Protein AF-A0A3D4XCJ6-F1 (afdb_monomer_lite)

Sequence (97 aa):
PGSTFKIVTALEYIRENRDSYNQFRFQCGGSFTHGEEKINCYHGTAHGSEDFTKAFAKSCNSAFASIGLSLDRDKFGDTLNDLLFNRELKVDFAYNQ

Radius of gyration: 15.26 Å; chains: 1; bounding box: 39×24×42 Å

Structure (mmCIF, N/CA/C/O backbone):
data_AF-A0A3D4XCJ6-F1
#
_entry.id   AF-A0A3D4XCJ6-F1
#
loop_
_atom_site.group_PDB
_atom_site.id
_atom_site.type_symbol
_atom_site.label_atom_id
_atom_site.label_alt_id
_atom_site.label_comp_id
_atom_site.label_asym_id
_atom_site.label_entity_id
_atom_site.label_seq_id
_atom_site.pdbx_PDB_ins_code
_atom_site.Cartn_x
_atom_site.Cartn_y
_atom_site.Cartn_z
_atom_site.occupancy
_atom_site.B_iso_or_equiv
_atom_site.auth_seq_id
_atom_site.auth_comp_id
_atom_site.auth_asym_id
_atom_site.auth_atom_id
_atom_site.pdbx_PDB_model_num
ATOM 1 N N . PRO A 1 1 ? 12.515 0.280 -1.752 1.00 86.50 1 PRO A N 1
ATOM 2 C CA . PRO A 1 1 ? 11.943 1.645 -1.911 1.00 86.50 1 PRO A CA 1
ATOM 3 C C . PRO A 1 1 ? 11.418 2.290 -0.610 1.00 86.50 1 PRO A C 1
ATOM 5 O O . PRO A 1 1 ? 11.373 3.511 -0.531 1.00 86.50 1 PRO A O 1
ATOM 8 N N . GLY A 1 2 ? 11.034 1.515 0.416 1.00 93.31 2 GLY A N 1
ATOM 9 C CA . GLY A 1 2 ? 10.445 2.076 1.640 1.00 93.31 2 GLY A CA 1
ATOM 10 C C . GLY A 1 2 ? 9.031 2.612 1.392 1.00 93.31 2 GLY A C 1
ATOM 11 O O . GLY A 1 2 ? 8.317 2.089 0.539 1.00 93.31 2 GLY A O 1
ATOM 12 N N . SER A 1 3 ? 8.627 3.668 2.106 1.00 95.62 3 SER A N 1
ATOM 13 C CA . SER A 1 3 ? 7.264 4.227 2.036 1.00 95.62 3 SER A CA 1
ATOM 14 C C . SER A 1 3 ? 6.823 4.684 0.644 1.00 95.62 3 SER A C 1
ATOM 16 O O . SER A 1 3 ? 5.626 4.745 0.394 1.00 95.62 3 SER A O 1
ATOM 18 N N . THR A 1 4 ? 7.743 4.960 -0.284 1.00 97.88 4 THR A N 1
ATOM 19 C CA . THR A 1 4 ? 7.373 5.282 -1.674 1.00 97.88 4 THR A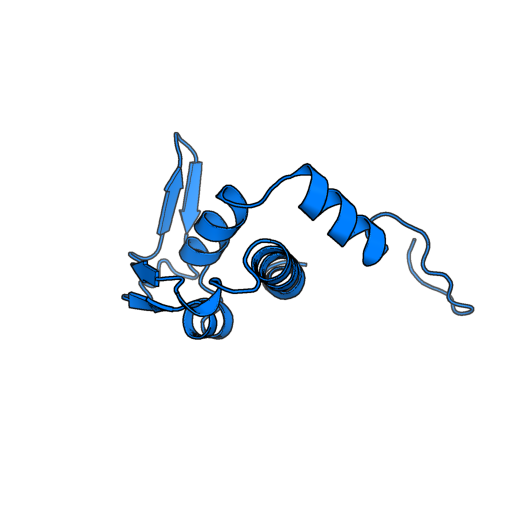 CA 1
ATOM 20 C C . THR A 1 4 ? 6.664 4.117 -2.366 1.00 97.88 4 THR A C 1
ATOM 22 O O . THR A 1 4 ? 5.793 4.338 -3.201 1.00 97.88 4 THR A O 1
ATOM 25 N N . PHE A 1 5 ? 6.940 2.874 -1.960 1.00 98.12 5 PHE A N 1
ATOM 26 C CA . PHE A 1 5 ? 6.260 1.691 -2.490 1.00 98.12 5 PHE A CA 1
ATOM 27 C C . PHE A 1 5 ? 4.775 1.622 -2.105 1.00 98.12 5 PHE A C 1
ATOM 29 O O . PHE A 1 5 ? 4.004 0.930 -2.762 1.00 98.12 5 PHE A O 1
ATOM 36 N N . LYS A 1 6 ? 4.335 2.400 -1.103 1.00 98.38 6 LYS A N 1
ATOM 37 C CA . LYS A 1 6 ? 2.914 2.514 -0.746 1.00 98.38 6 LYS A CA 1
ATOM 38 C C . LYS A 1 6 ? 2.062 3.052 -1.892 1.00 98.38 6 LYS A C 1
ATOM 40 O O . LYS A 1 6 ? 0.866 2.804 -1.884 1.00 98.38 6 LYS A O 1
ATOM 45 N N . ILE A 1 7 ? 2.650 3.734 -2.880 1.00 98.56 7 ILE A N 1
ATOM 46 C CA . ILE A 1 7 ? 1.955 4.109 -4.123 1.00 98.56 7 ILE A CA 1
ATOM 47 C C . ILE A 1 7 ? 1.456 2.855 -4.851 1.00 98.56 7 ILE A C 1
ATOM 49 O O . ILE A 1 7 ? 0.308 2.810 -5.278 1.00 98.56 7 ILE A O 1
ATOM 53 N N . VAL A 1 8 ? 2.298 1.823 -4.942 1.00 98.62 8 VAL A N 1
ATOM 54 C CA . VAL A 1 8 ? 1.975 0.563 -5.622 1.00 98.62 8 VAL A CA 1
ATOM 55 C C . VAL A 1 8 ? 0.937 -0.226 -4.824 1.00 98.62 8 VAL A C 1
ATOM 57 O O . VAL A 1 8 ? -0.060 -0.668 -5.383 1.00 98.62 8 VAL A O 1
ATOM 60 N N . THR A 1 9 ? 1.108 -0.322 -3.502 1.00 98.56 9 THR A N 1
ATOM 61 C CA . THR A 1 9 ? 0.113 -0.944 -2.609 1.00 98.56 9 THR A CA 1
ATOM 62 C C . THR A 1 9 ? -1.239 -0.224 -2.657 1.00 98.56 9 THR A C 1
ATOM 64 O O . THR A 1 9 ? -2.279 -0.871 -2.695 1.00 98.56 9 THR A O 1
ATOM 67 N N . ALA A 1 10 ? -1.241 1.113 -2.675 1.00 98.62 10 ALA A N 1
ATOM 68 C CA . ALA A 1 10 ? -2.456 1.918 -2.781 1.00 98.62 10 ALA A CA 1
ATOM 69 C C . ALA A 1 10 ? -3.155 1.717 -4.132 1.00 98.62 10 ALA A C 1
ATOM 71 O O . ALA A 1 10 ? -4.375 1.573 -4.164 1.00 98.62 10 ALA A O 1
ATOM 72 N N . LEU A 1 11 ? -2.391 1.685 -5.230 1.00 98.75 11 LEU A N 1
ATOM 73 C CA . LEU A 1 11 ? -2.917 1.403 -6.563 1.00 98.75 11 LEU A CA 1
ATOM 74 C C . LEU A 1 11 ? -3.615 0.042 -6.599 1.00 98.75 11 LEU A C 1
ATOM 76 O O . LEU A 1 11 ? -4.743 -0.032 -7.083 1.00 98.75 11 LEU A O 1
ATOM 80 N N . GLU A 1 12 ? -2.979 -1.006 -6.071 1.00 98.81 12 GLU A N 1
ATOM 81 C CA . GLU A 1 12 ? -3.589 -2.337 -6.068 1.00 98.81 12 GLU A CA 1
ATOM 82 C C . GLU A 1 12 ? -4.842 -2.395 -5.202 1.00 98.81 12 GLU A C 1
ATOM 84 O O . GLU A 1 12 ? -5.884 -2.871 -5.646 1.00 98.81 12 GLU A O 1
ATOM 89 N N . TYR A 1 13 ? -4.793 -1.809 -4.006 1.00 98.75 13 TYR A N 1
ATOM 90 C CA . TYR A 1 13 ? -5.960 -1.764 -3.134 1.00 98.75 13 TYR A CA 1
ATOM 91 C C . TYR A 1 13 ? -7.173 -1.113 -3.814 1.00 98.75 13 TYR A C 1
ATOM 93 O O . TYR A 1 13 ? -8.290 -1.619 -3.705 1.00 98.75 13 TYR A O 1
ATOM 101 N N . ILE A 1 14 ? -6.954 -0.026 -4.565 1.00 98.75 14 ILE A N 1
ATOM 102 C CA . ILE A 1 14 ? -7.998 0.626 -5.369 1.00 98.75 14 ILE A CA 1
ATOM 103 C C . ILE A 1 14 ? -8.470 -0.285 -6.510 1.00 98.75 14 ILE A C 1
ATOM 105 O O . ILE A 1 14 ? -9.668 -0.340 -6.779 1.00 98.75 14 ILE A O 1
ATOM 109 N N . ARG A 1 15 ? -7.565 -1.001 -7.194 1.00 98.50 15 ARG A N 1
ATOM 110 C CA . ARG A 1 15 ? -7.919 -1.922 -8.291 1.00 98.50 15 ARG A CA 1
ATOM 111 C C . ARG A 1 15 ? -8.830 -3.053 -7.817 1.00 98.50 15 ARG A C 1
ATOM 113 O O . ARG A 1 15 ? -9.776 -3.374 -8.539 1.00 98.50 15 ARG A O 1
ATOM 120 N N . GLU A 1 16 ? -8.572 -3.611 -6.637 1.00 98.56 16 GLU A N 1
ATOM 121 C CA . GLU A 1 16 ? -9.383 -4.675 -6.037 1.00 98.56 16 GLU A CA 1
ATOM 122 C C . GLU A 1 16 ? -10.697 -4.162 -5.426 1.00 98.56 16 GLU A C 1
ATOM 124 O O . GLU A 1 16 ? -11.701 -4.869 -5.448 1.00 98.56 16 GLU A O 1
ATOM 129 N N . ASN A 1 17 ? -10.718 -2.920 -4.926 1.00 98.31 17 ASN A N 1
ATOM 130 C CA . ASN A 1 17 ? -11.838 -2.342 -4.173 1.00 98.31 17 ASN A CA 1
ATOM 131 C C . ASN A 1 17 ? -12.406 -1.080 -4.848 1.00 98.31 17 ASN A C 1
ATOM 133 O O . ASN A 1 17 ? -12.667 -0.077 -4.182 1.00 98.31 17 ASN A O 1
ATOM 137 N N . ARG A 1 18 ? -12.577 -1.098 -6.177 1.00 97.25 18 ARG A N 1
ATOM 138 C CA . ARG A 1 18 ? -12.881 0.104 -6.990 1.00 97.25 18 ARG A CA 1
ATOM 139 C C . ARG A 1 18 ? -14.032 0.956 -6.457 1.00 97.25 18 ARG A C 1
ATOM 141 O O . ARG A 1 18 ? -13.917 2.178 -6.441 1.00 97.25 18 ARG A O 1
ATOM 148 N N . ASP A 1 19 ? -15.093 0.314 -5.980 1.00 97.75 19 ASP A N 1
ATOM 149 C CA . ASP A 1 19 ? -16.312 0.992 -5.529 1.00 97.75 19 ASP A CA 1
ATOM 150 C C . ASP A 1 19 ? -16.340 1.269 -4.013 1.00 97.75 19 ASP A C 1
ATOM 152 O O . ASP A 1 19 ? -17.256 1.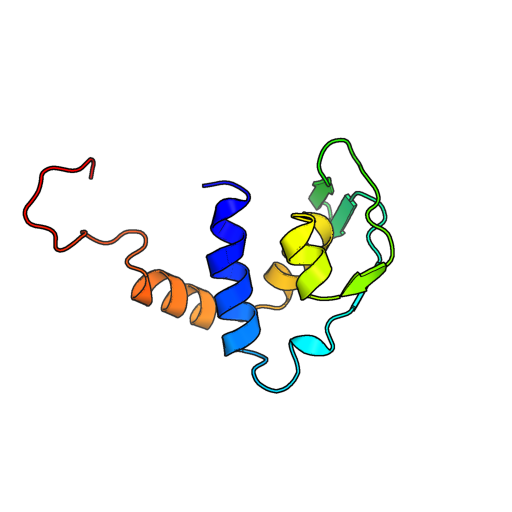927 -3.518 1.00 97.75 19 ASP A O 1
ATOM 156 N N . SER A 1 20 ? -15.356 0.770 -3.256 1.00 98.00 20 SER A N 1
ATOM 157 C CA . SER A 1 20 ? -15.396 0.753 -1.785 1.00 98.00 20 SER A CA 1
ATOM 158 C C . SER A 1 20 ? -14.095 1.153 -1.085 1.00 98.00 20 SER A C 1
ATOM 160 O O . SER A 1 20 ? -14.106 1.319 0.133 1.00 98.00 20 SER A O 1
ATOM 162 N N . TYR A 1 21 ? -12.983 1.378 -1.793 1.00 98.19 21 TYR A N 1
ATOM 163 C CA . TYR A 1 21 ? -11.695 1.724 -1.169 1.00 98.19 21 TYR A CA 1
ATOM 164 C C . TYR A 1 21 ? -11.783 2.976 -0.274 1.00 98.19 21 TYR A C 1
ATOM 166 O O . TYR A 1 21 ? -11.106 3.081 0.749 1.00 98.19 21 TYR A O 1
ATOM 174 N N . ASN A 1 22 ? -12.654 3.927 -0.626 1.00 96.94 22 ASN A N 1
ATOM 175 C CA . ASN A 1 22 ? -12.913 5.152 0.136 1.00 96.94 22 ASN A CA 1
ATOM 176 C C . ASN A 1 22 ? -13.669 4.907 1.459 1.00 96.94 22 ASN A C 1
ATOM 178 O O . ASN A 1 22 ? -13.711 5.786 2.328 1.00 96.94 22 ASN A O 1
ATOM 182 N N . GLN A 1 23 ? -14.249 3.720 1.640 1.00 98.25 23 GLN A N 1
ATOM 183 C CA . GLN A 1 23 ? -14.902 3.284 2.871 1.00 98.25 23 GLN A CA 1
ATOM 184 C C . GLN A 1 23 ? -13.903 2.715 3.884 1.00 98.25 23 GLN A C 1
ATOM 186 O O . GLN A 1 23 ? -14.271 2.527 5.041 1.00 98.25 23 GLN A O 1
ATOM 191 N N . PHE A 1 24 ? -12.639 2.497 3.499 1.00 98.56 24 PHE A N 1
ATOM 192 C CA . PHE A 1 24 ? -11.592 2.045 4.413 1.00 98.56 24 PHE A CA 1
ATOM 193 C C . PHE A 1 24 ? -11.495 2.957 5.639 1.00 98.56 24 PHE A C 1
ATOM 195 O O . PHE A 1 24 ? -11.409 4.186 5.523 1.00 98.56 24 PHE A O 1
ATOM 202 N N . ARG A 1 25 ? -11.489 2.346 6.822 1.00 98.38 25 ARG A N 1
ATOM 203 C CA . ARG A 1 25 ? -11.279 3.009 8.109 1.00 98.38 25 ARG A CA 1
ATOM 204 C C . ARG A 1 25 ? -10.319 2.171 8.934 1.00 98.38 25 ARG A C 1
ATOM 206 O O . ARG A 1 25 ? -10.450 0.952 8.989 1.00 98.38 25 ARG A O 1
ATOM 213 N N . PHE A 1 26 ? -9.379 2.832 9.597 1.00 98.31 26 PHE A N 1
ATOM 214 C CA . PHE A 1 26 ? -8.373 2.177 10.420 1.00 98.31 26 PHE A CA 1
ATOM 215 C C . PHE A 1 26 ? -8.073 2.995 11.674 1.00 98.31 26 PHE A C 1
ATOM 217 O O . PHE A 1 26 ? -7.960 4.218 11.617 1.00 98.31 26 PHE A O 1
ATOM 224 N N . GLN A 1 27 ? -7.914 2.315 12.809 1.00 98.25 27 GLN A N 1
ATOM 225 C CA . GLN A 1 27 ? -7.518 2.935 14.070 1.00 98.25 27 GLN A CA 1
ATOM 226 C C . GLN A 1 27 ? -6.050 2.609 14.362 1.00 98.25 27 GLN A C 1
ATOM 228 O O . GLN A 1 27 ? -5.709 1.511 14.797 1.00 98.25 27 GLN A O 1
ATOM 233 N N . CYS A 1 28 ? -5.162 3.577 14.142 1.00 97.81 28 CYS A N 1
ATOM 234 C CA . CYS A 1 28 ? -3.730 3.405 14.345 1.00 97.81 28 CYS A CA 1
ATOM 235 C C . CYS A 1 28 ? -3.309 3.697 15.795 1.00 97.81 28 CYS A C 1
ATOM 237 O O . CYS A 1 28 ? -3.200 4.858 16.196 1.00 97.81 28 CYS A O 1
ATOM 239 N N . GLY A 1 29 ? -2.952 2.644 16.538 1.00 97.06 29 GLY A N 1
ATOM 240 C CA . GLY A 1 29 ? -2.325 2.719 17.868 1.00 97.06 29 GLY A CA 1
ATOM 241 C C . GLY A 1 29 ? -0.793 2.868 17.869 1.00 97.06 29 GLY A C 1
ATOM 242 O O . GLY A 1 29 ? -0.171 2.720 18.912 1.00 97.06 29 GLY A O 1
ATOM 243 N N . GLY A 1 30 ? -0.170 3.108 16.709 1.00 97.00 30 GLY A N 1
ATOM 244 C CA . GLY A 1 30 ? 1.285 3.297 16.559 1.00 97.00 30 GLY A CA 1
ATOM 245 C C . GLY A 1 30 ? 2.074 2.036 16.199 1.00 97.00 30 GLY A C 1
ATOM 246 O O . GLY A 1 30 ? 3.255 2.109 15.861 1.00 97.00 30 GLY A O 1
ATOM 247 N N . SER A 1 31 ? 1.413 0.881 16.191 1.00 96.94 31 SER A N 1
ATOM 248 C CA . SER A 1 31 ? 1.929 -0.366 15.624 1.00 96.94 31 SER A CA 1
ATOM 249 C C . SER A 1 31 ? 0.783 -1.226 15.091 1.00 96.94 31 SER A C 1
ATOM 251 O O . SER A 1 31 ? -0.385 -0.870 15.257 1.00 96.94 31 SER A O 1
ATOM 253 N N . PHE A 1 32 ? 1.112 -2.286 14.369 1.00 97.12 32 PHE A N 1
ATOM 254 C CA . PHE A 1 32 ? 0.191 -3.297 13.870 1.00 97.12 32 PHE A CA 1
ATOM 255 C C . PHE A 1 32 ? 0.824 -4.663 14.101 1.00 97.12 32 PHE A C 1
ATOM 257 O O . PHE A 1 32 ? 1.998 -4.850 13.784 1.00 97.12 32 PHE A O 1
ATOM 264 N N . THR A 1 33 ? 0.055 -5.591 14.661 1.00 96.69 33 THR A N 1
ATOM 265 C CA . THR A 1 33 ? 0.514 -6.944 14.979 1.00 96.69 33 THR A CA 1
ATOM 266 C C . THR A 1 33 ? -0.379 -7.949 14.269 1.00 96.69 33 THR A C 1
ATOM 268 O O . THR A 1 33 ? -1.603 -7.833 14.336 1.00 96.69 33 THR A O 1
ATOM 271 N N . HIS A 1 34 ? 0.227 -8.936 13.615 1.00 95.25 34 HIS A N 1
ATOM 272 C CA . HIS A 1 34 ? -0.473 -10.054 12.993 1.00 95.25 34 HIS A CA 1
ATOM 273 C C . HIS A 1 34 ? 0.299 -11.348 13.269 1.00 95.25 34 HIS A C 1
ATOM 275 O O . HIS A 1 34 ? 1.426 -11.511 12.808 1.00 95.25 34 HIS A O 1
ATOM 281 N N . GLY A 1 35 ? -0.292 -12.256 14.050 1.00 94.19 35 GLY A N 1
ATOM 282 C CA . GLY A 1 35 ? 0.437 -13.405 14.588 1.00 94.19 35 GLY A CA 1
ATOM 283 C C . GLY A 1 35 ? 1.572 -12.954 15.514 1.00 94.19 35 GLY A C 1
ATOM 284 O O . GLY A 1 35 ? 1.348 -12.155 16.424 1.00 94.19 35 GLY A O 1
ATOM 285 N N . GLU A 1 36 ? 2.780 -13.453 15.265 1.00 95.00 36 GLU A N 1
ATOM 286 C CA . GLU A 1 36 ? 3.997 -13.105 16.016 1.00 95.00 36 GLU A CA 1
ATOM 287 C C . GLU A 1 36 ? 4.708 -11.856 15.461 1.00 95.00 36 GLU A C 1
ATOM 289 O O . GLU A 1 36 ? 5.584 -11.288 16.113 1.00 95.00 36 GLU A O 1
ATOM 294 N N . GLU A 1 37 ? 4.305 -11.393 14.277 1.00 95.12 37 GLU A N 1
ATOM 295 C CA . GLU A 1 37 ? 4.937 -10.278 13.578 1.00 95.12 37 GLU A CA 1
ATOM 296 C C . GLU A 1 37 ? 4.351 -8.933 14.019 1.00 95.12 37 GLU A C 1
ATOM 298 O O . GLU A 1 37 ? 3.132 -8.763 14.135 1.00 95.12 37 GLU A O 1
ATOM 303 N N . LYS A 1 38 ? 5.225 -7.938 14.213 1.00 95.25 38 LYS A N 1
ATOM 304 C CA . LYS A 1 38 ? 4.846 -6.573 14.602 1.00 95.25 38 LYS A CA 1
ATOM 305 C C . LYS A 1 38 ? 5.542 -5.527 13.740 1.00 95.25 38 LYS A C 1
ATOM 307 O O . LYS A 1 38 ? 6.766 -5.463 13.677 1.00 95.25 38 LYS A O 1
ATOM 312 N N . ILE A 1 39 ? 4.753 -4.617 13.175 1.00 94.31 39 ILE A N 1
ATOM 313 C CA . ILE A 1 39 ? 5.224 -3.453 12.420 1.00 94.31 39 ILE A CA 1
ATOM 314 C C . ILE A 1 39 ? 4.925 -2.184 13.213 1.00 94.31 39 ILE A C 1
ATOM 316 O O . ILE A 1 39 ? 3.799 -1.959 13.650 1.00 94.31 39 ILE A O 1
ATOM 320 N N . ASN A 1 40 ? 5.925 -1.319 13.371 1.00 96.44 40 ASN A N 1
ATOM 321 C CA . ASN A 1 40 ? 5.767 -0.031 14.045 1.00 96.44 40 ASN A CA 1
ATOM 322 C C . ASN A 1 40 ? 5.565 1.102 13.029 1.00 96.44 40 ASN A C 1
ATOM 324 O O . ASN A 1 40 ? 6.200 1.140 11.969 1.00 96.44 40 ASN A O 1
ATOM 328 N N . CYS A 1 41 ? 4.718 2.073 13.372 1.00 95.56 41 CYS A N 1
ATOM 329 C CA . CYS A 1 41 ? 4.763 3.389 12.741 1.00 95.56 41 CYS A CA 1
ATOM 330 C C . CYS A 1 41 ? 6.067 4.102 13.117 1.00 95.56 41 CYS A C 1
ATOM 332 O O . CYS A 1 41 ? 6.717 3.764 14.109 1.00 95.56 41 CYS A O 1
ATOM 334 N N . TYR A 1 42 ? 6.469 5.087 12.314 1.00 90.81 42 TYR A N 1
ATOM 335 C CA . TYR A 1 42 ? 7.694 5.844 12.566 1.00 90.81 42 TYR A CA 1
ATOM 336 C C . TYR A 1 42 ? 7.665 6.473 13.974 1.00 90.81 42 TYR A C 1
ATOM 338 O O . TYR A 1 42 ? 6.682 7.114 14.356 1.00 90.81 42 TYR A O 1
ATOM 346 N N . HIS A 1 43 ? 8.711 6.214 14.770 1.00 89.44 43 HIS A N 1
ATOM 347 C CA . HIS A 1 43 ? 8.806 6.556 16.205 1.00 89.44 43 HIS A CA 1
ATOM 348 C C . HIS A 1 43 ? 7.658 6.044 17.094 1.00 89.44 43 HIS A C 1
ATOM 350 O O . HIS A 1 43 ? 7.395 6.607 18.149 1.00 89.44 43 HIS A O 1
ATOM 356 N N . GLY A 1 44 ? 6.937 4.996 16.682 1.00 85.38 44 GLY A N 1
ATOM 357 C CA . GLY A 1 44 ? 5.777 4.494 17.429 1.00 85.38 44 GLY A CA 1
ATOM 358 C C . GLY A 1 44 ? 4.598 5.474 17.466 1.00 85.38 44 GLY A C 1
ATOM 359 O O . GLY A 1 44 ? 3.718 5.348 18.313 1.00 85.38 44 GLY A O 1
ATOM 360 N N . THR A 1 45 ? 4.570 6.454 16.557 1.00 93.00 45 THR A N 1
ATOM 361 C CA . THR A 1 45 ? 3.540 7.498 16.531 1.00 93.00 45 THR A CA 1
ATOM 362 C C . THR A 1 45 ? 2.160 6.900 16.267 1.00 93.00 45 THR A C 1
ATOM 364 O O . THR A 1 45 ? 1.937 6.248 15.245 1.00 93.00 45 THR A O 1
ATOM 367 N N . ALA A 1 46 ? 1.208 7.162 17.162 1.00 95.75 46 ALA A N 1
ATOM 368 C CA . ALA A 1 46 ? -0.193 6.820 16.955 1.00 95.75 46 ALA A CA 1
ATOM 369 C C . ALA A 1 46 ? -0.882 7.884 16.086 1.00 95.75 46 ALA A C 1
ATOM 371 O O . ALA A 1 46 ? -1.070 9.022 16.511 1.00 95.75 46 ALA A O 1
ATOM 372 N N . HIS A 1 47 ? -1.282 7.517 14.866 1.00 96.25 47 HIS A N 1
ATOM 373 C CA . HIS A 1 47 ? -1.990 8.427 13.956 1.00 96.25 47 HIS A CA 1
ATOM 374 C C . HIS A 1 47 ? -3.495 8.571 14.261 1.00 96.25 47 HIS A C 1
ATOM 376 O O . HIS A 1 47 ? -4.157 9.462 13.717 1.00 96.25 47 HIS A O 1
ATOM 382 N N . GLY A 1 48 ? -4.035 7.726 15.150 1.00 97.44 48 GLY A N 1
ATOM 383 C CA . GLY A 1 48 ? -5.447 7.723 15.530 1.00 97.44 48 GLY A CA 1
ATOM 384 C C . GLY A 1 48 ? -6.346 7.165 14.426 1.00 97.44 48 GLY A C 1
ATOM 385 O O . GLY A 1 48 ? -5.943 6.263 13.696 1.00 97.44 48 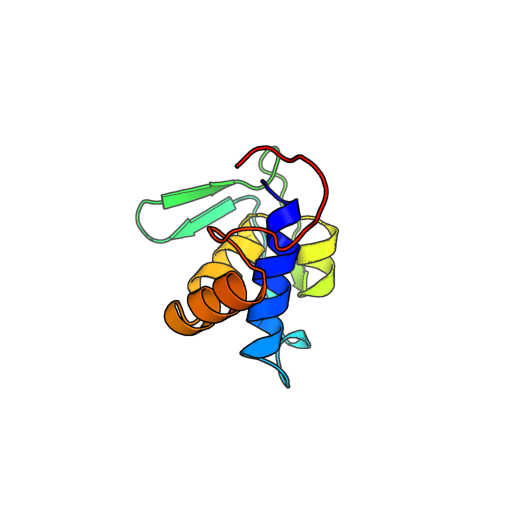GLY A O 1
ATOM 386 N N . SER A 1 49 ? -7.567 7.694 14.315 1.00 98.12 49 SER A N 1
ATOM 387 C CA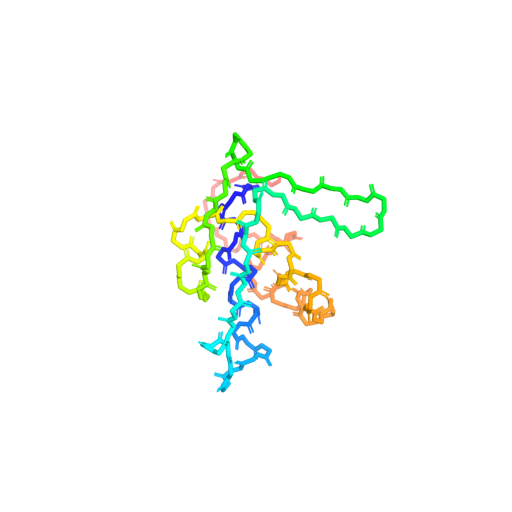 . SER A 1 49 ? -8.508 7.294 13.263 1.00 98.12 49 SER A CA 1
ATOM 388 C C . SER A 1 49 ? -8.059 7.840 11.909 1.00 98.12 49 SER A C 1
ATOM 390 O O . SER A 1 49 ? -7.845 9.049 11.749 1.00 98.12 49 SER A O 1
ATOM 392 N N . GLU A 1 50 ? -7.969 6.959 10.922 1.00 98.25 50 GLU A N 1
ATOM 393 C CA . GLU A 1 50 ? -7.564 7.265 9.554 1.00 98.25 50 GLU A CA 1
ATOM 394 C C . GLU A 1 50 ? -8.537 6.651 8.546 1.00 98.25 50 GLU A C 1
ATOM 396 O O . GLU A 1 50 ? -8.988 5.517 8.700 1.00 98.25 50 GLU A O 1
ATOM 401 N N . ASP A 1 51 ? -8.861 7.419 7.508 1.00 98.62 51 ASP A N 1
ATOM 402 C CA . ASP A 1 51 ? -9.390 6.885 6.256 1.00 98.62 51 ASP A CA 1
ATOM 403 C C . ASP A 1 51 ? -8.232 6.567 5.294 1.00 98.62 51 ASP A C 1
ATOM 405 O O . ASP A 1 51 ? -7.059 6.778 5.620 1.00 98.62 51 ASP A O 1
ATOM 409 N N . PHE A 1 52 ? -8.550 6.051 4.106 1.00 98.62 52 PHE A N 1
ATOM 410 C CA . PHE A 1 52 ? -7.547 5.671 3.110 1.00 98.62 52 PHE A CA 1
ATOM 411 C C . PHE A 1 52 ? -6.607 6.833 2.748 1.00 98.62 52 PHE A C 1
ATOM 413 O O . PHE A 1 52 ? -5.382 6.693 2.778 1.00 98.62 52 PHE A O 1
ATOM 420 N N . THR A 1 53 ? -7.180 8.004 2.459 1.00 98.38 53 THR A N 1
ATOM 421 C CA . THR A 1 53 ? -6.436 9.200 2.050 1.00 98.38 53 THR A CA 1
ATOM 422 C C . THR A 1 53 ? -5.504 9.679 3.158 1.00 98.38 53 THR A C 1
ATOM 424 O O . THR A 1 53 ? -4.330 9.957 2.907 1.00 98.38 53 THR A O 1
ATOM 427 N N . LYS A 1 54 ? -5.994 9.746 4.401 1.00 98.44 54 LYS A N 1
ATOM 428 C CA . LYS A 1 54 ? -5.208 10.168 5.561 1.00 98.44 54 LYS A CA 1
ATOM 429 C C . LYS A 1 54 ? -4.099 9.169 5.877 1.00 98.44 54 LYS A C 1
ATOM 431 O O . LYS A 1 54 ? -2.969 9.603 6.090 1.00 98.44 54 LYS A O 1
ATOM 436 N N . ALA A 1 55 ? -4.386 7.868 5.839 1.00 98.38 55 ALA A N 1
ATOM 437 C CA . ALA A 1 55 ? -3.390 6.821 6.054 1.00 98.38 55 ALA A CA 1
ATOM 438 C C . ALA A 1 55 ? -2.234 6.920 5.047 1.00 98.38 55 ALA A C 1
ATOM 440 O O . ALA A 1 55 ? -1.064 6.800 5.427 1.00 98.38 55 ALA A O 1
ATOM 441 N N . PHE A 1 56 ? -2.544 7.182 3.772 1.00 98.44 56 PHE A N 1
ATOM 442 C CA . PHE A 1 56 ? -1.533 7.403 2.737 1.00 98.44 56 PHE A CA 1
ATOM 443 C C . PHE A 1 56 ? -0.751 8.699 2.989 1.00 98.44 56 PHE A C 1
ATOM 445 O O . PHE A 1 56 ? 0.478 8.676 3.031 1.00 98.44 56 PHE A O 1
ATOM 452 N N . ALA A 1 57 ? -1.444 9.810 3.256 1.00 97.81 57 ALA A N 1
ATOM 453 C CA . ALA A 1 57 ? -0.829 11.118 3.494 1.00 97.81 57 ALA A CA 1
ATOM 454 C C . ALA A 1 57 ? 0.088 11.151 4.730 1.00 97.81 57 ALA A C 1
ATOM 456 O O . ALA A 1 57 ? 1.113 11.831 4.729 1.00 97.81 57 ALA A O 1
ATOM 457 N N . LYS A 1 58 ? -0.259 10.417 5.792 1.00 97.06 58 LYS A N 1
ATOM 458 C CA . LYS A 1 58 ? 0.560 10.278 7.007 1.00 97.06 58 LYS A CA 1
ATOM 459 C C . LYS A 1 58 ? 1.624 9.194 6.891 1.00 97.06 58 LYS A C 1
ATOM 461 O O . LYS A 1 58 ? 2.409 9.015 7.817 1.00 97.06 58 LYS A O 1
ATOM 466 N N . SER A 1 59 ? 1.668 8.478 5.766 1.00 97.12 59 SER A N 1
ATOM 467 C CA . SER A 1 59 ? 2.512 7.303 5.577 1.00 97.12 59 SER A CA 1
ATOM 468 C C . SER A 1 59 ? 2.397 6.331 6.758 1.00 97.12 59 SER A C 1
ATOM 470 O O . SER A 1 59 ? 3.390 5.816 7.278 1.00 97.12 59 SER A O 1
ATOM 472 N N . CYS A 1 60 ? 1.172 6.044 7.193 1.00 98.25 60 CYS A N 1
ATOM 473 C CA . CYS A 1 60 ? 0.933 5.139 8.307 1.00 98.25 60 CYS A CA 1
ATOM 474 C C . CYS A 1 60 ? 1.388 3.717 7.942 1.00 98.25 60 CYS A C 1
ATOM 476 O O . CYS A 1 60 ? 0.955 3.159 6.935 1.00 98.25 60 CYS A O 1
ATOM 478 N N . ASN A 1 61 ? 2.310 3.130 8.711 1.00 98.06 61 ASN A N 1
ATOM 479 C CA . ASN A 1 61 ? 2.776 1.761 8.453 1.00 98.06 61 ASN A CA 1
ATOM 480 C C . ASN A 1 61 ? 1.718 0.741 8.861 1.00 98.06 61 ASN A C 1
ATOM 482 O O . ASN A 1 61 ? 1.464 -0.191 8.110 1.00 98.06 61 ASN A O 1
ATOM 486 N N . SER A 1 62 ? 1.066 0.955 10.005 1.00 98.00 62 SER A N 1
ATOM 487 C CA . SER A 1 62 ? 0.025 0.065 10.516 1.00 98.00 62 SER A CA 1
ATOM 488 C C . SER A 1 62 ? -1.145 -0.092 9.545 1.00 98.00 62 SER A C 1
ATOM 490 O O . SER A 1 62 ? -1.546 -1.211 9.243 1.00 98.00 62 SER A O 1
ATOM 492 N N . ALA A 1 63 ? -1.656 1.022 9.012 1.00 98.38 63 ALA A N 1
ATOM 493 C CA . ALA A 1 63 ? -2.754 0.995 8.051 1.00 98.38 63 ALA A CA 1
ATOM 494 C C . ALA A 1 63 ? -2.345 0.285 6.751 1.00 98.38 63 ALA A C 1
ATOM 496 O O . ALA A 1 63 ? -3.085 -0.556 6.251 1.00 98.38 63 ALA A O 1
ATOM 497 N N . PHE A 1 64 ? -1.142 0.562 6.234 1.00 98.38 64 PHE A N 1
ATOM 498 C CA . PHE A 1 64 ? -0.653 -0.075 5.006 1.00 98.38 64 PHE A CA 1
ATOM 499 C C . PHE A 1 64 ? -0.283 -1.550 5.184 1.00 98.38 64 PHE A C 1
ATOM 501 O O . PHE A 1 64 ? -0.413 -2.312 4.232 1.00 98.38 64 PHE A O 1
ATOM 508 N N . ALA A 1 65 ? 0.115 -1.975 6.384 1.00 97.88 65 ALA A N 1
ATOM 509 C CA . ALA A 1 65 ? 0.264 -3.389 6.711 1.00 97.88 65 ALA A CA 1
ATOM 510 C C . ALA A 1 65 ? -1.097 -4.102 6.696 1.00 97.88 65 ALA A C 1
ATOM 512 O O . ALA A 1 65 ? -1.225 -5.161 6.088 1.00 97.88 65 ALA A O 1
ATOM 513 N N . SER A 1 66 ? -2.128 -3.487 7.287 1.00 98.00 66 SER A N 1
ATOM 514 C CA . SER A 1 66 ? -3.496 -4.017 7.242 1.00 98.00 66 SER A CA 1
ATOM 515 C C . SER A 1 66 ? -4.043 -4.100 5.815 1.00 98.00 66 SER A C 1
ATOM 517 O O . SER A 1 66 ? -4.668 -5.098 5.478 1.00 98.00 66 SER A O 1
ATOM 519 N N . ILE A 1 67 ? 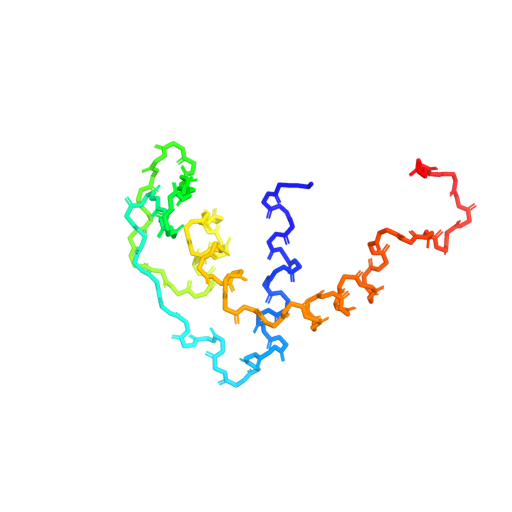-3.803 -3.078 4.985 1.00 98.38 67 ILE A N 1
ATOM 520 C CA . ILE A 1 67 ? -4.172 -3.085 3.560 1.00 98.38 67 ILE A CA 1
ATOM 521 C C . ILE A 1 67 ? -3.431 -4.206 2.828 1.00 98.38 67 ILE A C 1
ATOM 523 O O . ILE A 1 67 ? -4.049 -4.973 2.104 1.00 98.38 67 ILE A O 1
ATOM 527 N N . GLY A 1 68 ? -2.118 -4.337 3.037 1.00 97.81 68 GLY A N 1
ATOM 528 C CA . GLY A 1 68 ? -1.313 -5.369 2.384 1.00 97.81 68 GLY A CA 1
ATOM 529 C C . GLY A 1 68 ? -1.785 -6.792 2.692 1.00 97.81 68 GLY A C 1
ATOM 530 O O . GLY A 1 68 ? -1.764 -7.638 1.807 1.00 97.81 68 GLY A O 1
ATOM 531 N N . LEU A 1 69 ? -2.258 -7.046 3.917 1.00 97.31 69 LEU A N 1
ATOM 532 C CA . LEU A 1 69 ? -2.825 -8.343 4.303 1.00 97.31 69 LEU A CA 1
ATOM 533 C C . LEU A 1 69 ? -4.194 -8.638 3.676 1.00 97.31 69 LEU A C 1
ATOM 535 O O . LEU A 1 69 ? -4.595 -9.798 3.665 1.00 97.31 69 LEU A O 1
ATOM 539 N N . SER A 1 70 ? -4.917 -7.624 3.189 1.00 97.69 70 SER A N 1
ATOM 540 C CA . SER A 1 70 ? -6.211 -7.823 2.527 1.00 97.69 70 SER A CA 1
ATOM 541 C C . SER A 1 70 ? -6.110 -8.019 1.015 1.00 97.69 70 SER A C 1
ATOM 543 O O . SER A 1 70 ? -7.130 -8.317 0.407 1.00 97.69 70 SER A O 1
ATOM 545 N N . LEU A 1 71 ? -4.935 -7.797 0.413 1.00 98.56 71 LEU A N 1
ATOM 546 C CA . LEU A 1 71 ? -4.756 -7.901 -1.037 1.00 98.56 71 LEU A CA 1
ATOM 547 C C . LEU A 1 71 ? -4.738 -9.357 -1.503 1.00 98.56 71 LEU A C 1
ATOM 549 O O . LEU A 1 71 ? -4.159 -10.234 -0.849 1.00 98.56 71 LEU A O 1
ATOM 553 N N . ASP A 1 72 ? -5.293 -9.584 -2.686 1.00 98.62 72 ASP A N 1
ATOM 554 C CA . ASP A 1 72 ? -5.062 -10.795 -3.456 1.00 98.62 72 ASP A CA 1
ATOM 555 C C . ASP A 1 72 ? -3.609 -10.798 -3.952 1.00 98.62 72 ASP A C 1
ATOM 557 O O . ASP A 1 72 ? -3.146 -9.918 -4.682 1.00 98.62 72 ASP A O 1
ATOM 561 N N . ARG A 1 73 ? -2.846 -11.804 -3.523 1.00 98.06 73 ARG A N 1
ATOM 562 C CA . ARG A 1 73 ? -1.409 -11.868 -3.800 1.00 98.06 73 ARG A CA 1
ATOM 563 C C . ARG A 1 73 ? -1.098 -12.081 -5.277 1.00 98.06 73 ARG A C 1
ATOM 565 O O . ARG A 1 73 ? -0.065 -11.583 -5.727 1.00 98.06 73 ARG A O 1
ATOM 572 N N . ASP A 1 74 ? -1.949 -12.801 -6.001 1.00 98.56 74 ASP A N 1
ATOM 573 C CA . ASP A 1 74 ? -1.723 -13.083 -7.416 1.00 98.56 74 ASP A CA 1
ATOM 574 C C . ASP A 1 74 ? -1.979 -11.811 -8.232 1.00 98.56 74 ASP A C 1
ATOM 576 O O . ASP A 1 74 ? -1.126 -11.407 -9.024 1.00 98.56 74 ASP A O 1
ATOM 580 N N . LYS A 1 75 ? -3.066 -11.084 -7.935 1.00 98.56 75 LYS A N 1
ATOM 581 C CA . LYS A 1 75 ? -3.354 -9.784 -8.572 1.00 98.56 75 LYS A CA 1
ATOM 582 C C . LYS A 1 75 ? -2.326 -8.715 -8.229 1.00 98.56 75 LYS A C 1
ATOM 584 O O . LYS A 1 75 ? -1.906 -7.953 -9.101 1.00 98.56 75 LYS A O 1
ATOM 589 N N . PHE A 1 76 ? -1.839 -8.696 -6.989 1.00 98.62 76 PHE A N 1
ATOM 590 C CA . PHE A 1 76 ? -0.745 -7.802 -6.635 1.00 98.62 76 PHE A CA 1
ATOM 591 C C . PHE A 1 76 ? 0.529 -8.135 -7.423 1.00 98.62 76 PHE A C 1
ATOM 593 O O . PHE A 1 76 ? 1.221 -7.226 -7.885 1.00 98.62 76 PHE A O 1
ATOM 600 N N . GLY A 1 77 ? 0.810 -9.424 -7.639 1.00 98.25 77 GLY A N 1
ATOM 601 C CA . GLY A 1 77 ? 1.867 -9.893 -8.536 1.00 98.25 77 GLY A CA 1
ATOM 602 C C . GLY A 1 77 ? 1.697 -9.386 -9.970 1.00 98.25 77 GLY A C 1
ATOM 603 O O . GLY A 1 77 ? 2.660 -8.894 -10.563 1.00 98.25 77 GLY A O 1
ATOM 604 N N . ASP A 1 78 ? 0.478 -9.425 -10.505 1.00 98.44 78 ASP A N 1
ATOM 605 C CA . ASP A 1 78 ? 0.154 -8.874 -11.826 1.00 98.44 78 ASP A CA 1
ATOM 606 C C . ASP A 1 78 ? 0.388 -7.360 -11.890 1.00 98.44 78 ASP A C 1
ATOM 608 O O . ASP A 1 78 ? 1.053 -6.876 -12.805 1.00 98.44 78 ASP A O 1
ATOM 612 N N . THR A 1 79 ? -0.032 -6.603 -10.876 1.00 98.44 79 THR A N 1
ATOM 613 C CA . THR A 1 79 ? 0.242 -5.160 -10.800 1.00 98.44 79 THR A CA 1
ATOM 614 C C . THR A 1 79 ? 1.736 -4.847 -10.731 1.00 98.44 79 THR A C 1
ATOM 616 O O . THR A 1 79 ? 2.193 -3.875 -11.334 1.00 98.44 79 THR A O 1
ATOM 619 N N . LEU A 1 80 ? 2.537 -5.667 -10.048 1.00 98.06 80 LEU A N 1
ATOM 620 C CA . LEU A 1 80 ? 3.994 -5.517 -10.052 1.00 98.06 80 LEU A CA 1
ATOM 621 C C . LEU A 1 80 ? 4.593 -5.794 -11.436 1.00 98.06 80 LEU A C 1
ATOM 623 O O . LEU A 1 80 ? 5.480 -5.059 -11.875 1.00 98.06 80 LEU A O 1
ATOM 627 N N . ASN A 1 81 ? 4.085 -6.810 -12.135 1.00 96.62 81 ASN A N 1
ATOM 628 C CA . ASN A 1 81 ? 4.485 -7.133 -13.502 1.00 96.62 81 ASN A CA 1
ATOM 629 C C . ASN A 1 81 ? 4.139 -6.006 -14.489 1.00 96.62 81 ASN A C 1
ATOM 631 O O . ASN A 1 81 ? 4.990 -5.640 -15.302 1.00 96.62 81 ASN A O 1
ATOM 635 N N . ASP A 1 82 ? 2.936 -5.433 -14.388 1.00 96.38 82 ASP A N 1
ATOM 636 C CA . ASP A 1 82 ? 2.479 -4.286 -15.187 1.00 96.38 82 ASP A CA 1
ATOM 637 C C . ASP A 1 82 ? 3.398 -3.069 -15.017 1.00 96.38 82 ASP A C 1
ATOM 639 O O . ASP A 1 82 ? 3.644 -2.318 -15.961 1.00 96.38 82 ASP A O 1
ATOM 643 N N . LEU A 1 83 ? 3.917 -2.877 -13.802 1.00 96.50 83 LEU A N 1
ATOM 644 C CA . LEU A 1 83 ? 4.831 -1.792 -13.446 1.00 96.50 83 LEU A CA 1
ATOM 645 C C . LEU A 1 83 ? 6.312 -2.152 -13.655 1.00 96.50 83 LEU A C 1
ATOM 647 O O . LEU A 1 83 ? 7.186 -1.411 -13.207 1.00 96.50 83 LEU A O 1
ATOM 651 N N . LEU A 1 84 ? 6.596 -3.262 -14.347 1.00 95.06 84 LEU A N 1
ATOM 652 C CA . LEU A 1 84 ? 7.936 -3.725 -14.726 1.00 95.06 84 LEU A CA 1
ATOM 653 C C . LEU A 1 84 ? 8.873 -4.045 -13.546 1.00 95.06 84 LEU A C 1
ATOM 655 O O . LEU A 1 84 ? 10.092 -4.082 -13.718 1.00 95.06 84 LEU A O 1
ATOM 659 N N . PHE A 1 85 ? 8.344 -4.327 -12.351 1.00 94.81 85 PHE A N 1
ATOM 660 C CA . PHE A 1 85 ? 9.185 -4.797 -11.249 1.00 94.81 85 PHE A CA 1
ATOM 661 C C . PHE A 1 85 ? 9.841 -6.134 -11.604 1.00 94.81 85 PHE A C 1
ATOM 663 O O . PHE A 1 85 ? 9.185 -7.046 -12.104 1.00 94.81 85 PHE A O 1
ATOM 670 N N . ASN A 1 86 ? 11.141 -6.249 -11.314 1.00 92.06 86 ASN A N 1
ATOM 671 C CA . ASN A 1 86 ? 11.985 -7.396 -11.674 1.00 92.06 86 ASN A CA 1
ATOM 672 C C . ASN A 1 86 ? 12.027 -7.685 -13.186 1.00 92.06 86 ASN A C 1
ATOM 674 O O . ASN A 1 86 ? 12.252 -8.824 -13.596 1.00 92.06 86 ASN A O 1
ATOM 678 N N . ARG A 1 87 ? 11.791 -6.667 -14.021 1.00 90.38 87 ARG A N 1
ATOM 679 C CA . ARG A 1 87 ? 11.878 -6.756 -15.481 1.00 90.38 87 ARG A CA 1
ATOM 680 C C . ARG A 1 87 ? 12.814 -5.685 -16.022 1.00 90.38 87 ARG A C 1
ATOM 682 O O . ARG A 1 87 ? 13.064 -4.668 -15.380 1.00 90.38 87 ARG A O 1
ATOM 689 N N . GLU A 1 88 ? 13.317 -5.928 -17.225 1.00 89.19 88 GLU A N 1
ATOM 690 C CA . GLU A 1 88 ? 14.124 -4.956 -17.953 1.00 89.19 88 GLU A CA 1
ATOM 691 C C . GLU A 1 88 ? 13.299 -3.698 -18.261 1.00 89.19 88 GLU A C 1
ATOM 693 O O . GLU A 1 88 ? 12.159 -3.779 -18.737 1.00 89.19 88 GLU A O 1
ATOM 698 N N . LEU A 1 89 ? 13.880 -2.528 -17.995 1.00 90.81 89 LEU A N 1
ATOM 699 C CA . LEU A 1 89 ? 13.294 -1.262 -18.402 1.00 90.81 89 LEU A CA 1
ATOM 700 C C . LEU A 1 89 ? 13.614 -1.065 -19.881 1.00 90.81 89 LEU A C 1
ATOM 702 O O . LEU A 1 89 ? 14.776 -1.002 -20.266 1.00 90.81 89 LEU A O 1
ATOM 706 N N . LYS A 1 90 ? 12.576 -0.953 -20.712 1.00 88.94 90 LYS A N 1
ATOM 707 C CA . LYS A 1 90 ? 12.707 -0.735 -22.160 1.00 88.94 90 LYS A CA 1
ATOM 708 C C . LYS A 1 90 ? 13.078 0.719 -22.457 1.00 88.94 90 LYS A C 1
ATOM 710 O O . LYS A 1 90 ? 12.261 1.475 -22.979 1.00 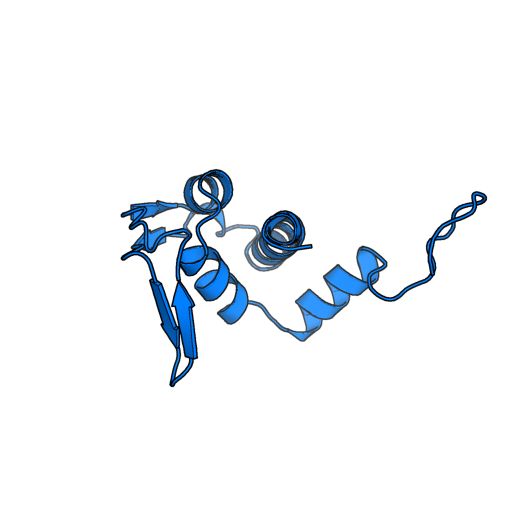88.94 90 LYS A O 1
ATOM 715 N N . VAL A 1 91 ? 14.272 1.119 -22.037 1.00 91.62 91 VAL A N 1
ATOM 716 C CA . VAL A 1 91 ? 14.802 2.475 -22.181 1.00 91.62 91 VAL A CA 1
ATOM 717 C C . VAL A 1 91 ? 16.155 2.440 -22.881 1.00 91.62 91 VAL A C 1
ATOM 719 O O . VAL A 1 91 ? 16.968 1.558 -22.628 1.00 91.62 91 VAL A O 1
ATOM 722 N N . ASP A 1 92 ? 16.411 3.430 -23.734 1.00 91.88 92 ASP A N 1
ATOM 723 C CA . ASP A 1 92 ? 17.620 3.475 -24.571 1.00 91.88 92 ASP A CA 1
ATOM 724 C C . ASP A 1 92 ? 18.839 4.103 -23.861 1.00 91.88 92 ASP A C 1
ATOM 726 O O . ASP A 1 92 ? 19.883 4.323 -24.475 1.00 91.88 92 ASP A O 1
ATOM 730 N N . PHE A 1 93 ? 18.721 4.430 -22.570 1.00 91.38 93 PHE A N 1
ATOM 731 C CA . PHE A 1 93 ? 19.800 5.005 -21.765 1.00 91.38 93 PHE A CA 1
ATOM 732 C C . PHE A 1 93 ? 20.339 4.002 -20.743 1.00 91.38 93 PHE A C 1
ATOM 734 O O . PHE A 1 93 ? 19.631 3.109 -20.287 1.00 91.38 93 PHE A O 1
ATOM 741 N N . ALA A 1 94 ? 21.603 4.175 -20.352 1.00 88.19 94 ALA A N 1
ATOM 742 C CA . ALA A 1 94 ? 22.240 3.315 -19.362 1.00 88.19 94 ALA A CA 1
ATOM 743 C C . ALA A 1 94 ? 21.571 3.447 -17.985 1.00 88.19 94 ALA A C 1
ATOM 745 O O . ALA A 1 94 ? 21.352 4.555 -17.490 1.00 88.19 94 ALA A O 1
ATOM 746 N N . TYR A 1 95 ? 21.301 2.313 -17.346 1.00 87.19 95 TYR A N 1
ATOM 747 C CA . TYR A 1 95 ? 20.781 2.236 -15.985 1.00 87.19 95 TYR A CA 1
ATOM 748 C C . TYR A 1 95 ? 21.361 1.012 -15.264 1.00 87.19 95 TYR A C 1
ATOM 750 O O . TYR A 1 95 ? 21.889 0.100 -15.901 1.00 87.19 95 TYR A O 1
ATOM 758 N N . ASN A 1 96 ? 21.289 1.005 -13.931 1.00 76.88 96 ASN A N 1
ATOM 759 C CA . ASN A 1 96 ? 21.713 -0.152 -13.143 1.00 76.88 96 ASN A CA 1
ATOM 760 C C . ASN A 1 96 ? 20.657 -1.257 -13.260 1.00 76.88 96 ASN A C 1
ATOM 762 O O . ASN A 1 96 ? 19.528 -1.062 -12.802 1.00 76.88 96 ASN A O 1
ATOM 766 N N . GLN A 1 97 ? 21.044 -2.374 -13.880 1.00 60.59 97 GLN A N 1
ATOM 767 C CA . GLN A 1 97 ? 20.275 -3.621 -13.926 1.00 60.59 97 GLN A CA 1
ATOM 768 C C . GLN A 1 97 ? 20.444 -4.430 -12.639 1.00 60.59 97 GLN A C 1
ATOM 770 O O . GLN A 1 97 ? 21.571 -4.442 -12.091 1.00 60.59 97 GLN A O 1
#

pLDDT: mean 95.74, std 5.16, range [60.59, 98.81]

Foldseek 3Di:
DPLVCVVLLLVQLCVVQVPCLQVDKDAFQQWADDPPDIGGFDVSDGPGIDRPVRCSVSSGPRSSVVSVVPGDPVSSVVSCVVVQPVHDDPDPDDDDD

Secondary structure (DSSP, 8-state):
-GGGGHHHHHHHHHHHSTTTGGG-EEEE-SEEEETTEEEEPGGG---EEEEHHHHHHTT-HHHHHHHHHHS-HHHHHHHHHHTTTTS----SS----